Protein AF-A0A4V2TNE4-F1 (afdb_monomer_lite)

pLDDT: mean 94.15, std 5.11, range [64.81, 98.12]

Secondary structure (DSSP, 8-state):
-PPP-SSSS-----GGG--PPPTTS-HHHHHTIIIIIHHHHHIIIIIS---TT---

Radius of gyration: 14.93 Å; chains: 1; bounding box: 42×22×29 Å

Foldseek 3Di:
DDDDDPPDPDDDDDPVLDDDFDPPDDPVRSVCCSPPVVVVCCCCCVVVVPDPPDDD

Sequence (56 aa):
MPLPGGLAEYMIIHEDSAVRAPDNMTDEEASTLLIAALTAWYSLMDIGHLQPGQTV

Structure (mmCIF, N/CA/C/O backbone):
data_AF-A0A4V2TNE4-F1
#
_entry.id   AF-A0A4V2TNE4-F1
#
loop_
_atom_site.group_PDB
_atom_site.id
_atom_site.type_symbol
_atom_site.label_atom_id
_atom_site.label_alt_id
_atom_site.label_comp_id
_atom_site.label_asym_id
_atom_site.label_entity_id
_atom_site.label_seq_id
_atom_site.pdbx_PDB_ins_code
_atom_site.Cartn_x
_atom_site.Cartn_y
_atom_site.Cartn_z
_atom_site.occupancy
_atom_site.B_iso_or_equiv
_atom_site.auth_seq_id
_atom_site.auth_comp_id
_atom_site.auth_asym_id
_atom_site.auth_atom_id
_atom_site.pdbx_PDB_model_num
ATOM 1 N N . MET A 1 1 ? 22.719 5.752 1.474 1.00 64.81 1 MET A N 1
ATOM 2 C CA . MET A 1 1 ? 21.793 6.607 0.696 1.00 64.81 1 MET A CA 1
ATOM 3 C C . MET A 1 1 ? 20.394 6.024 0.845 1.00 64.81 1 MET A C 1
ATOM 5 O O . MET A 1 1 ? 20.322 4.807 0.992 1.00 64.81 1 MET A O 1
ATOM 9 N N . PRO A 1 2 ? 19.323 6.834 0.886 1.00 82.38 2 PRO A N 1
ATOM 10 C CA . PRO A 1 2 ? 17.958 6.312 0.935 1.00 82.38 2 PRO A CA 1
ATOM 11 C C . PRO A 1 2 ? 17.626 5.527 -0.342 1.00 82.38 2 PRO A C 1
ATOM 13 O O . PRO A 1 2 ? 18.232 5.763 -1.389 1.00 82.38 2 PRO A O 1
ATOM 16 N N . LEU A 1 3 ? 16.684 4.588 -0.241 1.00 85.31 3 LEU A N 1
ATOM 17 C CA . LEU A 1 3 ? 16.161 3.872 -1.406 1.00 85.31 3 LEU A CA 1
ATOM 18 C C . LEU A 1 3 ? 15.360 4.834 -2.312 1.00 85.31 3 LEU A C 1
ATOM 20 O O . LEU A 1 3 ? 14.800 5.807 -1.798 1.00 85.31 3 LEU A O 1
ATOM 24 N N . PRO A 1 4 ? 15.285 4.584 -3.635 1.00 87.50 4 PRO A N 1
ATOM 25 C CA . PRO A 1 4 ? 14.441 5.365 -4.538 1.00 87.50 4 PRO A CA 1
ATOM 26 C C . PRO A 1 4 ? 12.965 5.264 -4.125 1.00 87.50 4 PRO A C 1
ATOM 28 O O . PRO A 1 4 ? 12.484 4.1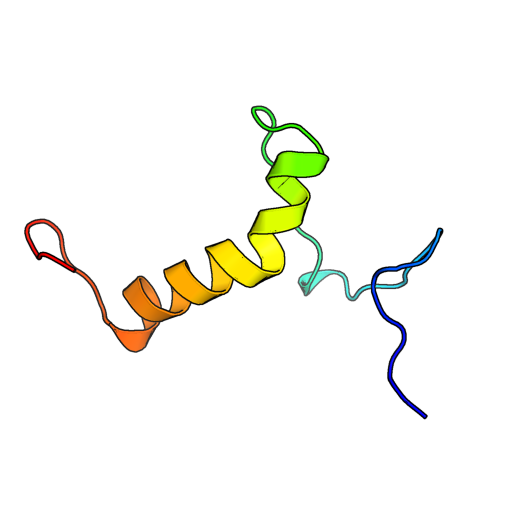73 -3.825 1.00 87.50 4 PRO A O 1
ATOM 31 N N . GLY A 1 5 ? 12.259 6.397 -4.097 1.00 89.81 5 GLY A N 1
ATOM 32 C CA . GLY A 1 5 ? 10.836 6.473 -3.744 1.00 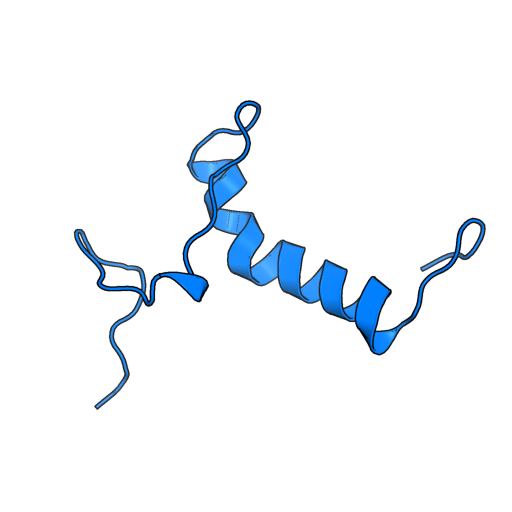89.81 5 GLY A CA 1
ATOM 33 C C . GLY A 1 5 ? 9.922 6.679 -4.956 1.00 89.81 5 GLY A C 1
ATOM 34 O O . GLY A 1 5 ? 10.394 6.839 -6.077 1.00 89.81 5 GLY 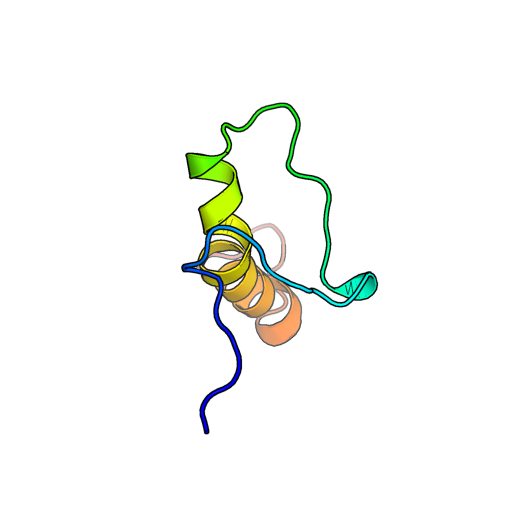A O 1
ATOM 35 N N . GLY A 1 6 ? 8.607 6.711 -4.717 1.00 90.94 6 GLY A N 1
ATOM 36 C CA . GLY A 1 6 ? 7.588 6.856 -5.770 1.00 90.94 6 GLY A CA 1
ATOM 37 C C . GLY A 1 6 ? 7.364 8.281 -6.294 1.00 90.94 6 GLY A C 1
ATOM 38 O O . GLY A 1 6 ? 6.648 8.457 -7.270 1.00 90.94 6 GLY A O 1
ATOM 39 N N . LEU A 1 7 ? 7.966 9.307 -5.680 1.00 93.50 7 LEU A N 1
ATOM 40 C CA . LEU A 1 7 ? 7.902 10.681 -6.191 1.00 93.50 7 LEU A CA 1
ATOM 41 C C . LEU A 1 7 ? 8.947 10.875 -7.303 1.00 93.50 7 LEU A C 1
ATOM 43 O O . LEU A 1 7 ? 9.998 11.480 -7.086 1.00 93.50 7 LEU A O 1
ATOM 47 N N . ALA A 1 8 ? 8.672 10.299 -8.472 1.00 94.44 8 ALA A N 1
ATOM 48 C CA . ALA A 1 8 ? 9.522 10.325 -9.658 1.00 94.44 8 ALA A CA 1
ATOM 49 C C . ALA A 1 8 ? 8.679 10.115 -10.929 1.00 94.44 8 ALA A C 1
ATOM 51 O O . ALA A 1 8 ? 7.592 9.553 -10.864 1.00 94.44 8 ALA A O 1
ATOM 52 N N . GLU A 1 9 ? 9.193 10.522 -12.093 1.00 96.25 9 GLU A N 1
ATOM 53 C CA . GLU A 1 9 ? 8.538 10.254 -13.389 1.00 96.25 9 GLU A CA 1
ATOM 54 C C . GLU A 1 9 ? 8.577 8.764 -13.770 1.00 96.25 9 GLU A C 1
ATOM 56 O O . GLU A 1 9 ? 7.697 8.272 -14.470 1.00 96.25 9 GLU A O 1
ATOM 61 N N . TYR A 1 10 ? 9.594 8.042 -13.290 1.00 94.94 10 TYR A N 1
ATOM 62 C CA . TYR A 1 10 ? 9.781 6.612 -13.518 1.00 94.94 10 TYR A CA 1
ATOM 63 C C . TYR A 1 10 ? 10.259 5.938 -12.233 1.00 94.94 10 TYR A C 1
ATOM 65 O O . TYR A 1 10 ? 11.099 6.484 -11.515 1.00 94.94 10 TYR A O 1
ATOM 73 N N . MET A 1 11 ? 9.779 4.721 -11.977 1.00 93.06 11 MET A N 1
ATOM 74 C CA . MET A 1 11 ? 10.259 3.878 -10.884 1.00 93.06 11 MET A CA 1
ATOM 75 C C . MET A 1 11 ? 10.450 2.435 -11.350 1.00 93.06 11 MET A C 1
ATOM 77 O O . MET A 1 11 ? 9.726 1.947 -12.215 1.00 93.06 11 MET A O 1
ATOM 81 N N . ILE A 1 12 ? 11.425 1.751 -10.755 1.00 93.00 12 ILE A N 1
ATOM 82 C CA . ILE A 1 12 ? 11.623 0.311 -10.926 1.00 93.00 12 ILE A CA 1
ATOM 83 C C . ILE A 1 12 ? 11.018 -0.368 -9.700 1.00 93.00 12 ILE A C 1
ATOM 85 O O . ILE A 1 12 ? 11.379 -0.030 -8.572 1.00 93.00 12 ILE A O 1
ATOM 89 N N . ILE A 1 13 ? 10.119 -1.322 -9.923 1.00 91.75 13 ILE A N 1
ATOM 90 C CA . ILE A 1 13 ? 9.516 -2.152 -8.875 1.00 91.75 13 ILE A CA 1
ATOM 91 C C . ILE A 1 13 ? 9.766 -3.627 -9.160 1.00 91.75 13 ILE A C 1
ATOM 93 O O . ILE A 1 13 ? 9.971 -4.019 -10.308 1.00 91.75 13 ILE A O 1
ATOM 97 N N . HIS A 1 14 ? 9.746 -4.440 -8.105 1.00 93.19 14 HIS A N 1
ATOM 98 C CA . HIS A 1 14 ? 9.707 -5.890 -8.250 1.00 93.19 14 HIS A CA 1
ATOM 99 C C . HIS A 1 14 ? 8.342 -6.312 -8.803 1.00 93.19 14 HIS A C 1
ATOM 101 O O . HIS A 1 14 ? 7.329 -5.718 -8.431 1.00 93.19 14 HIS A O 1
ATOM 107 N N . GLU A 1 15 ? 8.301 -7.335 -9.657 1.00 95.25 15 GLU A N 1
ATOM 108 C CA . GLU A 1 15 ? 7.053 -7.799 -10.281 1.00 95.25 15 GLU A CA 1
ATOM 109 C C . GLU A 1 15 ? 5.999 -8.217 -9.245 1.00 95.25 15 GLU A C 1
ATOM 111 O O . GLU A 1 15 ? 4.843 -7.827 -9.363 1.00 95.25 15 GLU A O 1
ATOM 116 N N . ASP A 1 16 ? 6.420 -8.865 -8.155 1.00 94.75 16 ASP A N 1
ATOM 117 C CA . ASP A 1 16 ? 5.534 -9.241 -7.040 1.00 94.75 16 ASP A CA 1
ATOM 118 C C . ASP A 1 16 ? 4.965 -8.048 -6.252 1.00 94.75 16 ASP A C 1
ATOM 120 O O . ASP A 1 16 ? 4.042 -8.204 -5.457 1.00 94.75 16 ASP A O 1
ATOM 124 N N . SER A 1 17 ? 5.534 -6.851 -6.417 1.00 90.00 17 SER A N 1
ATOM 125 C CA . SER A 1 17 ? 5.031 -5.620 -5.792 1.00 90.00 17 SER A CA 1
ATOM 126 C C . SER A 1 17 ? 4.069 -4.849 -6.701 1.00 90.00 17 SER A C 1
ATOM 128 O O . SER A 1 17 ? 3.503 -3.845 -6.271 1.00 90.00 17 SER A O 1
ATOM 130 N N . ALA A 1 18 ? 3.891 -5.287 -7.950 1.00 93.00 18 ALA A N 1
ATOM 131 C CA . ALA A 1 18 ? 2.985 -4.672 -8.905 1.00 93.00 18 ALA A CA 1
ATOM 132 C C . ALA A 1 18 ? 1.607 -5.343 -8.846 1.00 93.00 18 ALA A C 1
ATOM 134 O O . ALA A 1 18 ? 1.485 -6.562 -8.942 1.00 93.00 18 ALA A O 1
ATOM 135 N N . VAL A 1 19 ? 0.549 -4.540 -8.750 1.00 93.12 19 VAL A N 1
ATOM 136 C CA . VAL A 1 19 ? -0.838 -5.016 -8.830 1.00 93.12 19 VAL A CA 1
ATOM 137 C C . VAL A 1 19 ? -1.627 -4.174 -9.823 1.00 93.12 19 VAL A C 1
ATOM 139 O O . VAL A 1 19 ? -1.342 -2.994 -10.025 1.00 93.12 19 VAL A O 1
ATOM 142 N N . ARG A 1 20 ? -2.628 -4.784 -10.463 1.00 94.94 20 ARG A N 1
ATOM 143 C CA . ARG A 1 20 ? -3.521 -4.078 -11.386 1.00 94.94 20 ARG A CA 1
ATOM 144 C C . ARG A 1 20 ? -4.450 -3.155 -10.597 1.00 94.94 20 ARG A C 1
ATOM 146 O O . ARG A 1 20 ? -5.120 -3.615 -9.674 1.00 94.94 20 ARG A O 1
ATOM 153 N N . ALA A 1 21 ? -4.517 -1.884 -10.987 1.00 95.81 21 ALA A N 1
ATOM 154 C CA . ALA A 1 21 ? -5.494 -0.951 -10.435 1.00 95.81 21 ALA A CA 1
ATOM 155 C C . ALA A 1 21 ? -6.936 -1.414 -10.754 1.00 95.81 21 ALA A C 1
ATOM 157 O O . ALA A 1 21 ? -7.168 -1.956 -11.841 1.00 95.81 21 ALA A O 1
ATOM 158 N N . PRO A 1 22 ? -7.904 -1.238 -9.836 1.00 95.94 22 PRO A N 1
ATOM 159 C CA . PRO A 1 22 ? -9.304 -1.562 -10.101 1.00 95.94 22 PRO A CA 1
ATOM 160 C C . PRO A 1 22 ? -9.886 -0.742 -11.261 1.00 95.94 22 PRO A C 1
ATOM 162 O O . PRO A 1 22 ? -9.673 0.462 -11.336 1.00 95.94 22 PRO A O 1
ATOM 165 N N . ASP A 1 23 ? -10.687 -1.379 -12.123 1.00 97.31 23 ASP A N 1
ATOM 166 C CA . ASP A 1 23 ? -11.270 -0.733 -13.317 1.00 97.31 23 ASP A CA 1
ATOM 167 C C . ASP A 1 23 ? -12.288 0.380 -12.990 1.00 97.31 23 ASP A C 1
ATOM 169 O O . ASP A 1 23 ? -12.662 1.163 -13.860 1.00 97.31 23 ASP A O 1
ATOM 173 N N . ASN A 1 24 ? -12.779 0.427 -11.751 1.00 97.44 24 ASN A N 1
ATOM 174 C CA . ASN A 1 24 ? -13.800 1.363 -11.286 1.00 97.44 24 ASN A CA 1
ATOM 175 C C . ASN A 1 24 ? -13.245 2.516 -10.430 1.00 97.44 24 ASN A C 1
ATOM 177 O O . ASN A 1 24 ? -14.039 3.175 -9.761 1.00 97.44 24 ASN A O 1
ATOM 181 N N . MET A 1 25 ? -11.927 2.727 -10.414 1.00 97.50 25 MET A N 1
ATOM 182 C CA . MET A 1 25 ? -11.262 3.797 -9.662 1.00 97.50 25 MET A CA 1
ATOM 183 C C . MET A 1 25 ? -10.425 4.675 -10.589 1.00 97.50 25 MET A C 1
ATOM 185 O O . MET A 1 25 ? -9.894 4.191 -11.591 1.00 97.50 25 MET A O 1
ATOM 189 N N . THR A 1 26 ? -10.285 5.957 -10.251 1.00 98.12 26 THR A N 1
ATOM 190 C CA . THR A 1 26 ? -9.292 6.820 -10.910 1.00 98.12 26 THR A CA 1
ATOM 191 C C . THR A 1 26 ? -7.880 6.504 -10.414 1.00 98.12 26 THR A C 1
ATOM 193 O O . THR A 1 26 ? -7.697 5.866 -9.372 1.00 98.12 26 THR A O 1
ATOM 196 N N . ASP A 1 27 ? -6.864 6.977 -11.139 1.00 95.62 27 ASP A N 1
ATOM 197 C CA . ASP A 1 27 ? -5.464 6.817 -10.730 1.00 95.62 27 ASP A CA 1
ATOM 198 C C . ASP A 1 27 ? -5.203 7.471 -9.363 1.00 95.62 27 ASP A C 1
ATOM 200 O O . ASP A 1 27 ? -4.508 6.899 -8.518 1.00 95.62 27 ASP A O 1
ATOM 204 N N . GLU A 1 28 ? -5.804 8.637 -9.101 1.00 96.00 28 GLU A N 1
ATOM 205 C CA . GLU A 1 28 ? -5.700 9.317 -7.810 1.00 96.00 28 GLU 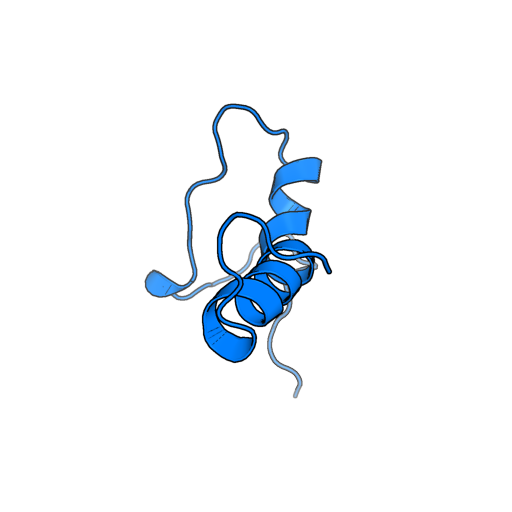A CA 1
ATOM 206 C C . GLU A 1 28 ? -6.259 8.456 -6.676 1.00 96.00 28 GLU A C 1
ATOM 208 O O . GLU A 1 28 ? -5.603 8.312 -5.645 1.00 96.00 28 GLU A O 1
ATOM 213 N N . GLU A 1 29 ? -7.426 7.838 -6.864 1.00 96.44 29 GLU A N 1
ATOM 214 C CA . GLU A 1 29 ? -8.045 6.960 -5.867 1.00 96.44 29 GLU A CA 1
ATOM 215 C C . GLU A 1 29 ? -7.200 5.700 -5.635 1.00 96.44 29 GLU A C 1
ATOM 217 O O . GLU A 1 29 ? -6.852 5.381 -4.492 1.00 96.44 29 GLU A O 1
ATOM 222 N N . ALA A 1 30 ? -6.802 5.020 -6.715 1.00 96.50 30 ALA A N 1
ATOM 223 C CA . ALA A 1 30 ? -6.029 3.783 -6.657 1.00 96.50 30 ALA A CA 1
ATOM 224 C C . ALA A 1 30 ? -4.647 3.985 -6.010 1.00 96.50 30 ALA A C 1
ATOM 226 O O . ALA A 1 30 ? -4.184 3.117 -5.263 1.00 96.50 30 ALA A O 1
ATOM 227 N N . SER A 1 31 ? -4.010 5.144 -6.222 1.00 94.25 31 SER A N 1
ATOM 228 C CA . SER A 1 31 ? -2.698 5.470 -5.641 1.00 94.25 31 SER A CA 1
ATOM 229 C C . SER A 1 31 ? -2.680 5.421 -4.106 1.00 94.25 31 SER A C 1
ATOM 231 O O . SER A 1 31 ? -1.647 5.129 -3.499 1.00 94.25 31 SER A O 1
ATOM 233 N N . THR A 1 32 ? -3.830 5.642 -3.460 1.00 95.06 32 THR A N 1
ATOM 234 C CA . THR A 1 32 ? -3.952 5.655 -1.993 1.00 95.06 32 THR A CA 1
ATOM 235 C C . THR A 1 32 ? -4.020 4.257 -1.371 1.00 95.06 32 THR A C 1
ATOM 237 O O . THR A 1 32 ? -3.801 4.100 -0.163 1.00 95.06 32 THR A O 1
ATOM 240 N N . LEU A 1 33 ? -4.287 3.227 -2.181 1.00 94.81 33 LEU A N 1
ATOM 241 C CA . LEU A 1 33 ? -4.544 1.874 -1.694 1.00 94.81 33 LEU A CA 1
ATOM 242 C C . LEU A 1 33 ? -3.293 1.202 -1.120 1.00 94.81 33 LEU A C 1
ATOM 244 O O . LEU A 1 33 ? -3.381 0.524 -0.098 1.00 94.81 33 LEU A O 1
ATOM 248 N N . LEU A 1 34 ? -2.132 1.411 -1.750 1.00 89.81 34 LEU A N 1
ATOM 249 C CA . LEU A 1 34 ? -0.898 0.666 -1.462 1.00 89.81 34 LEU A CA 1
ATOM 250 C C . LEU A 1 34 ? -0.358 0.874 -0.043 1.00 89.81 34 LEU A C 1
ATOM 252 O O . LEU A 1 34 ? 0.279 -0.024 0.500 1.00 89.81 34 LEU A O 1
ATOM 256 N N . ILE A 1 35 ? -0.599 2.040 0.562 1.00 91.81 35 ILE A N 1
ATOM 257 C CA . ILE A 1 35 ? -0.142 2.337 1.926 1.00 91.81 35 ILE A CA 1
ATOM 258 C C . ILE A 1 35 ? -1.328 2.364 2.882 1.00 91.81 35 ILE A C 1
ATOM 260 O O . ILE A 1 35 ? -1.420 1.510 3.762 1.00 91.81 35 ILE A O 1
ATOM 264 N N . ALA A 1 36 ? -2.239 3.329 2.734 1.00 94.81 36 ALA A N 1
ATOM 265 C CA . ALA A 1 36 ? -3.256 3.584 3.750 1.00 94.81 36 ALA A CA 1
ATOM 266 C C . ALA A 1 36 ? -4.279 2.443 3.840 1.00 94.81 36 ALA A C 1
ATOM 268 O O . ALA A 1 36 ? -4.481 1.881 4.919 1.00 94.81 36 ALA A O 1
ATOM 269 N N . ALA A 1 37 ? -4.886 2.068 2.709 1.00 95.38 37 ALA A N 1
ATOM 270 C CA . ALA A 1 37 ? -5.904 1.022 2.695 1.00 95.38 37 ALA A CA 1
ATOM 271 C C . ALA A 1 37 ? -5.307 -0.352 3.028 1.00 95.38 37 ALA A C 1
ATOM 273 O O . ALA A 1 37 ? -5.858 -1.063 3.865 1.00 95.38 37 ALA A O 1
ATOM 274 N N . LEU A 1 38 ? -4.159 -0.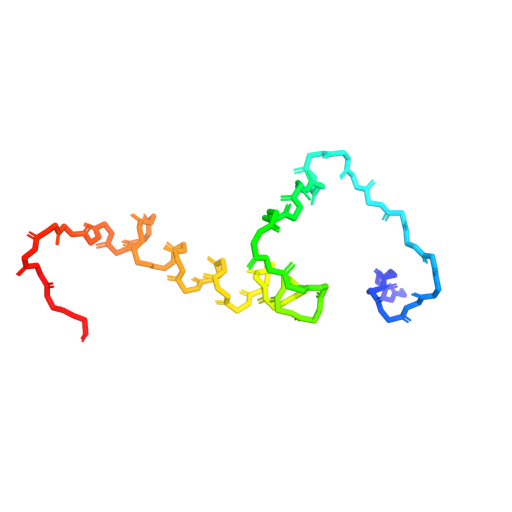702 2.435 1.00 95.62 38 LEU A N 1
ATOM 275 C CA . LEU A 1 38 ? -3.501 -1.986 2.675 1.00 95.62 38 LEU A CA 1
ATOM 276 C C . LEU A 1 38 ? -3.062 -2.148 4.134 1.00 95.62 38 LEU A C 1
ATOM 278 O O . LEU A 1 38 ? -3.272 -3.209 4.713 1.00 95.62 38 LEU A O 1
ATOM 282 N N . THR A 1 39 ? -2.514 -1.102 4.759 1.00 96.69 39 THR A N 1
ATOM 283 C CA . THR A 1 39 ? -2.103 -1.164 6.174 1.00 96.69 39 THR A CA 1
ATOM 284 C C . THR A 1 39 ? -3.306 -1.367 7.092 1.00 96.69 39 THR A C 1
ATOM 286 O O . THR A 1 39 ? -3.256 -2.192 8.009 1.00 96.69 39 THR A O 1
ATOM 289 N N . ALA A 1 40 ? -4.402 -0.642 6.844 1.00 97.31 40 ALA A N 1
ATOM 290 C CA . ALA A 1 40 ? -5.639 -0.811 7.599 1.00 97.31 40 ALA A CA 1
ATOM 291 C C . ALA A 1 40 ? -6.209 -2.224 7.413 1.00 97.31 40 ALA A C 1
ATOM 293 O O . ALA A 1 40 ? -6.525 -2.898 8.391 1.00 97.31 40 ALA A O 1
ATOM 294 N N . TRP A 1 41 ? -6.273 -2.701 6.169 1.00 96.88 41 TRP A N 1
ATOM 295 C CA . TRP A 1 41 ? -6.756 -4.037 5.839 1.00 96.88 41 TRP A CA 1
ATOM 296 C C . TRP A 1 41 ? -5.920 -5.134 6.507 1.00 96.88 41 TRP A C 1
ATOM 298 O O . TRP A 1 41 ? -6.490 -5.984 7.184 1.00 96.88 41 TRP A O 1
ATOM 308 N N . TYR A 1 42 ? -4.588 -5.062 6.419 1.00 97.50 42 TYR A N 1
ATOM 309 C CA . TYR A 1 42 ? -3.673 -6.018 7.053 1.00 97.50 42 TYR A CA 1
ATOM 310 C C . TYR A 1 42 ? -3.848 -6.050 8.578 1.00 97.50 42 TYR A C 1
ATOM 312 O O . TYR A 1 42 ? -3.904 -7.109 9.202 1.00 97.50 42 TYR A O 1
ATOM 320 N N . SER A 1 43 ? -4.013 -4.877 9.194 1.00 97.75 43 SER A N 1
ATOM 321 C CA . SER A 1 43 ? -4.254 -4.773 10.637 1.00 97.75 43 SER A CA 1
ATOM 322 C C . SER A 1 43 ? -5.561 -5.451 11.051 1.00 97.75 43 SER A C 1
ATOM 324 O O . SER A 1 43 ? -5.616 -6.092 12.096 1.00 97.75 43 SER A O 1
ATOM 326 N N . LEU A 1 44 ? -6.612 -5.335 10.237 1.00 97.50 44 LEU A N 1
ATOM 327 C CA . LEU A 1 44 ? -7.921 -5.915 10.535 1.00 97.50 44 LEU A CA 1
ATOM 328 C C . LEU A 1 44 ? -8.002 -7.411 10.216 1.00 97.50 44 LEU A C 1
ATOM 330 O O . LEU A 1 44 ? -8.591 -8.160 10.992 1.00 97.50 44 LEU A O 1
ATOM 334 N N . MET A 1 45 ? -7.434 -7.851 9.095 1.00 97.50 45 MET A N 1
ATOM 335 C CA . MET A 1 45 ? -7.614 -9.211 8.580 1.00 97.50 45 MET A CA 1
ATOM 336 C C . MET A 1 45 ? -6.531 -10.170 9.075 1.00 97.50 45 MET A C 1
ATOM 338 O O . MET A 1 45 ? -6.849 -11.239 9.602 1.00 97.50 45 MET A O 1
ATOM 342 N N . ASP A 1 46 ? -5.263 -9.784 8.954 1.00 97.75 46 ASP A N 1
ATOM 343 C CA . ASP A 1 46 ? -4.125 -10.650 9.272 1.00 97.75 46 ASP A CA 1
ATOM 344 C C . ASP A 1 46 ? -3.739 -10.589 10.748 1.00 97.75 46 ASP A C 1
ATOM 346 O O . ASP A 1 46 ? -3.432 -11.620 11.338 1.00 97.75 46 ASP A O 1
ATOM 350 N N . ILE A 1 47 ? -3.761 -9.400 11.359 1.00 97.69 47 ILE A N 1
ATOM 351 C CA . ILE A 1 47 ? -3.441 -9.243 12.788 1.00 97.69 47 ILE A CA 1
ATOM 352 C C . ILE A 1 47 ? -4.702 -9.395 13.644 1.00 97.69 47 ILE A C 1
ATOM 354 O O . ILE A 1 47 ? -4.706 -10.123 14.635 1.00 97.69 47 ILE A O 1
ATOM 358 N N . GLY A 1 48 ? -5.766 -8.673 13.288 1.00 96.81 48 GLY A N 1
ATOM 359 C CA . GLY A 1 48 ? -7.000 -8.598 14.069 1.00 96.81 48 GLY A CA 1
ATOM 360 C C . GLY A 1 48 ? -7.960 -9.766 13.857 1.00 96.81 48 GLY A C 1
ATOM 361 O O . GLY A 1 48 ? -8.839 -9.973 14.692 1.00 96.81 48 GLY A O 1
ATOM 362 N N . HIS A 1 49 ? -7.804 -10.524 12.766 1.00 97.31 49 HIS A N 1
ATOM 363 C CA . HIS A 1 49 ? -8.694 -11.622 12.376 1.00 97.31 49 HIS A CA 1
ATOM 364 C C . HIS A 1 49 ? -10.187 -11.266 12.463 1.00 97.31 49 HIS A C 1
ATOM 366 O O . HIS A 1 49 ? -10.996 -12.078 12.923 1.00 97.31 49 HIS A O 1
ATOM 372 N N . LEU A 1 50 ? -10.552 -10.053 12.033 1.00 97.69 50 LEU A N 1
ATOM 373 C CA . LEU A 1 50 ? -11.911 -9.526 12.125 1.00 97.69 50 LEU A CA 1
ATOM 374 C C . LEU A 1 50 ? -12.922 -10.469 11.455 1.00 97.69 50 LEU A C 1
ATOM 376 O O . LEU A 1 50 ? -12.754 -10.878 10.306 1.00 97.69 50 LEU A O 1
ATOM 380 N N . GLN A 1 51 ? -13.989 -10.797 12.178 1.00 97.75 51 GLN A N 1
ATOM 381 C CA . GLN A 1 51 ? -15.059 -11.689 11.738 1.00 97.75 51 GLN A CA 1
ATOM 382 C C . GLN A 1 51 ? -16.360 -10.925 11.461 1.00 97.75 51 GLN A C 1
ATOM 384 O O . GLN A 1 51 ? -16.617 -9.879 12.067 1.00 97.75 51 GLN A O 1
ATOM 389 N N . PRO A 1 52 ? -17.240 -11.466 10.598 1.00 96.94 52 PRO A N 1
ATOM 390 C CA . PRO A 1 52 ? -18.567 -10.902 10.384 1.00 96.94 52 PRO A CA 1
ATOM 391 C C . PRO A 1 52 ? -19.341 -10.718 11.698 1.00 96.94 52 PRO A C 1
ATOM 393 O O . PRO A 1 52 ? -19.405 -11.622 12.529 1.00 96.94 52 PRO A O 1
ATOM 396 N N . GLY A 1 53 ? -19.953 -9.545 11.871 1.00 97.19 53 GLY A N 1
ATOM 397 C CA . GLY A 1 53 ? -20.733 -9.195 13.063 1.00 97.19 53 GLY A CA 1
ATOM 398 C C . GLY A 1 53 ? -19.925 -8.597 14.221 1.00 97.19 53 GLY A C 1
ATOM 399 O O . GLY A 1 53 ? -20.529 -8.178 15.206 1.00 97.19 53 GLY A O 1
ATOM 400 N N . GLN A 1 54 ? -18.595 -8.527 14.119 1.00 97.06 54 GLN A N 1
ATOM 401 C CA . GLN A 1 54 ? -17.753 -7.799 15.073 1.00 97.06 54 GLN A CA 1
ATOM 402 C C . GLN A 1 54 ? -17.696 -6.297 14.749 1.00 97.06 54 GLN A C 1
ATOM 404 O O . GLN A 1 54 ? -17.930 -5.885 13.612 1.00 97.06 54 GLN A O 1
ATOM 409 N N . THR A 1 55 ? -17.360 -5.486 15.755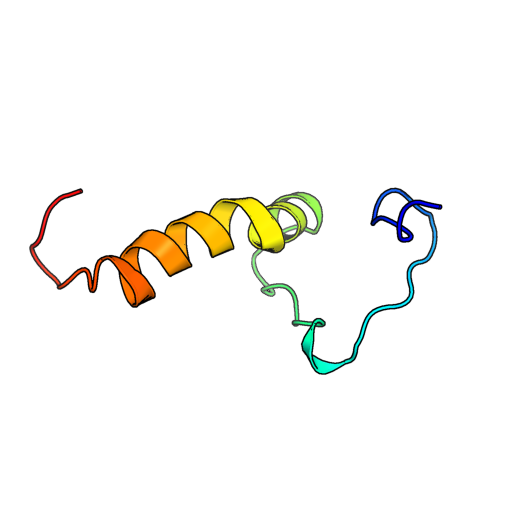 1.00 94.12 55 THR A N 1
ATOM 410 C CA . THR A 1 55 ? -17.256 -4.021 15.650 1.00 94.12 55 THR A CA 1
ATOM 411 C C . THR A 1 55 ? -15.814 -3.575 15.890 1.00 94.12 55 THR A C 1
ATOM 413 O O . THR A 1 55 ? -15.138 -4.147 16.748 1.00 94.12 55 THR A O 1
ATOM 416 N N . VAL A 1 56 ? -15.374 -2.556 15.146 1.00 90.69 56 VAL A N 1
ATOM 417 C CA . VAL A 1 56 ? -14.055 -1.900 15.223 1.00 90.69 56 VAL A CA 1
ATOM 418 C C . VAL A 1 56 ? -14.161 -0.481 15.757 1.00 90.69 56 VAL A C 1
ATOM 420 O O . VAL A 1 56 ? -15.191 0.172 15.469 1.00 90.69 56 VAL A O 1
#